Protein AF-A0A4V0XJX5-F1 (afdb_monomer)

Foldseek 3Di:
DDQLLVLLVVCCVVPNAHSVQLSVLSCQQQVLCVVPVDPLSNLVQLAPVNLVVSCVVPNQWDQGPVRDIGGSSVSSQSNNCVPVVHHHHNCVNVVPDDDDPVNPPPPDDPPDD

Sequence (113 aa):
MAHPYHHAESSAKKFGGIPQEYLRFHDFLDRSKSHMANFRHRALGHHSAGIVMLEEFFGTTTVLSTDRVLPVRFIGEQHVPEDLGRIPTLLDWLGKIQPESWMLGKDRGLASE

Radius of gyration: 17.02 Å; Cα contacts (8 Å, |Δi|>4): 132; chains: 1; bounding box: 40×28×47 Å

Solvent-accessible surface area (backbone atoms only — not comparable to full-atom values): 6657 Å² total; per-residue (Å²): 130,83,61,42,57,59,55,9,46,51,46,17,72,74,76,49,65,53,36,77,82,39,29,69,61,40,41,61,46,48,52,41,44,83,82,33,88,52,82,71,25,39,71,76,23,52,20,55,61,33,28,50,50,49,21,74,73,67,38,63,53,46,73,41,93,73,76,45,76,41,55,38,46,59,56,39,70,46,53,30,30,77,78,65,75,46,77,39,50,61,59,71,50,59,75,67,66,75,90,48,73,88,75,54,52,95,88,50,74,84,77,85,124

pLDDT: mean 93.7, std 10.85, range [44.84, 98.81]

Mean predicted aligned error: 4.52 Å

Secondary structure (DSSP, 8-state):
---HHHHHHHHHHHH-S-HHHHHHHHHHHHGGGGT--SGGGGGGTSSHHHHHHHHHHH-SEEE-TTS-EEEHHHHHHHHHHHHHSS---HHHHHTTPPP-GGGS-TT------

Structure (mmCIF, N/CA/C/O backbone):
data_AF-A0A4V0XJX5-F1
#
_entry.id   AF-A0A4V0XJX5-F1
#
loop_
_atom_site.group_PDB
_atom_site.id
_atom_site.type_symbol
_atom_site.label_atom_id
_atom_site.label_alt_id
_atom_site.label_comp_id
_atom_site.label_asym_id
_atom_site.label_entity_id
_atom_site.label_seq_id
_atom_site.pdbx_PDB_ins_code
_atom_site.Cartn_x
_atom_site.Cartn_y
_atom_site.Cartn_z
_atom_site.occupancy
_atom_site.B_iso_or_equiv
_atom_site.auth_seq_id
_atom_site.auth_comp_id
_atom_site.auth_asym_id
_atom_site.auth_atom_id
_atom_site.pdbx_PDB_model_num
ATOM 1 N N . MET A 1 1 ? 12.765 5.998 6.136 1.00 66.19 1 MET A N 1
ATOM 2 C CA . MET A 1 1 ? 11.329 5.858 5.805 1.00 66.19 1 MET A CA 1
ATOM 3 C C . MET A 1 1 ? 10.583 5.622 7.095 1.00 66.19 1 MET A C 1
ATOM 5 O O . MET A 1 1 ? 11.123 4.922 7.943 1.00 66.19 1 MET A O 1
ATOM 9 N N . ALA A 1 2 ? 9.403 6.215 7.253 1.00 81.12 2 ALA A N 1
ATOM 10 C CA . ALA A 1 2 ? 8.560 5.954 8.411 1.00 81.12 2 ALA A CA 1
ATOM 11 C C . ALA A 1 2 ? 8.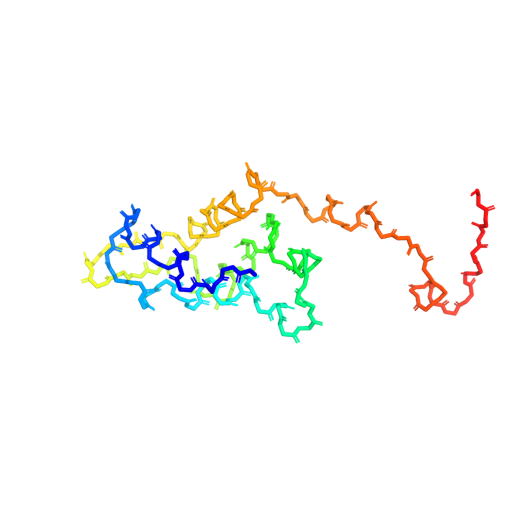207 4.456 8.485 1.00 81.12 2 ALA A C 1
ATOM 13 O O . ALA A 1 2 ? 8.106 3.774 7.455 1.00 81.12 2 ALA A O 1
ATOM 14 N N . HIS A 1 3 ? 8.084 3.941 9.707 1.00 92.19 3 HIS A N 1
ATOM 15 C CA . HIS A 1 3 ? 7.568 2.599 9.942 1.00 92.19 3 HIS A CA 1
ATOM 16 C C . HIS A 1 3 ? 6.084 2.548 9.518 1.00 92.19 3 HIS A C 1
ATOM 18 O O . HIS A 1 3 ? 5.370 3.518 9.796 1.00 92.19 3 HIS A O 1
ATOM 24 N N . PRO A 1 4 ? 5.591 1.450 8.906 1.00 96.06 4 PRO A N 1
ATOM 25 C CA . PRO A 1 4 ? 4.189 1.315 8.475 1.00 96.06 4 PRO A CA 1
ATOM 26 C C . PRO A 1 4 ? 3.158 1.600 9.579 1.00 96.06 4 PRO A C 1
ATOM 28 O O . PRO A 1 4 ? 2.050 2.056 9.310 1.00 96.06 4 PRO A O 1
ATOM 31 N N . TYR A 1 5 ? 3.553 1.408 10.840 1.00 97.75 5 TYR A N 1
ATOM 32 C CA . TYR A 1 5 ? 2.755 1.752 12.020 1.00 97.75 5 TYR A CA 1
ATOM 33 C C . TYR A 1 5 ? 2.254 3.206 12.030 1.00 97.75 5 TYR A C 1
ATOM 35 O O . TYR A 1 5 ? 1.117 3.435 12.416 1.00 97.75 5 TYR A O 1
ATOM 43 N N . HIS A 1 6 ? 3.022 4.182 11.536 1.00 97.81 6 HIS A N 1
ATOM 44 C CA . HIS A 1 6 ? 2.548 5.573 11.492 1.00 97.81 6 HIS A CA 1
ATOM 45 C C . HIS A 1 6 ? 1.413 5.785 10.481 1.00 97.81 6 HIS A C 1
ATOM 47 O O . HIS A 1 6 ? 0.494 6.563 10.734 1.00 97.81 6 HIS A O 1
ATOM 53 N N . HIS A 1 7 ? 1.419 5.048 9.365 1.00 98.31 7 HIS A N 1
ATOM 54 C CA . HIS A 1 7 ? 0.263 5.014 8.468 1.00 98.31 7 HIS A CA 1
ATOM 55 C C . HIS A 1 7 ? -0.929 4.337 9.142 1.00 98.31 7 HIS A C 1
ATOM 57 O O . HIS A 1 7 ? -2.058 4.788 8.992 1.00 98.31 7 HIS A O 1
ATOM 63 N N . ALA A 1 8 ? -0.679 3.301 9.944 1.00 98.62 8 ALA A N 1
ATOM 64 C CA . ALA A 1 8 ? -1.722 2.624 10.700 1.00 98.62 8 ALA A CA 1
ATOM 65 C C . ALA A 1 8 ? -2.381 3.550 11.743 1.00 98.62 8 ALA A C 1
ATOM 67 O O . ALA A 1 8 ? -3.604 3.557 11.873 1.00 98.62 8 ALA A O 1
ATOM 68 N N . GLU A 1 9 ? -1.595 4.387 12.429 1.00 98.69 9 GLU A N 1
ATOM 69 C CA . GLU A 1 9 ? -2.097 5.459 13.301 1.00 98.69 9 GLU A CA 1
ATOM 70 C C . GLU A 1 9 ? -2.932 6.484 12.520 1.00 98.69 9 GLU A C 1
ATOM 72 O O . GLU A 1 9 ? -4.026 6.856 12.953 1.00 98.69 9 GLU A O 1
ATOM 77 N N . SER A 1 10 ? -2.454 6.905 11.344 1.00 98.56 10 SER A N 1
ATOM 78 C CA . SER A 1 10 ? -3.191 7.816 10.459 1.00 98.56 10 SER A CA 1
ATOM 79 C C . SER A 1 10 ? -4.527 7.212 10.002 1.00 98.56 10 SER A C 1
ATOM 81 O O . SER A 1 10 ? -5.566 7.873 10.049 1.00 98.56 10 SER A O 1
ATOM 83 N N . SER A 1 11 ? -4.536 5.935 9.612 1.00 98.69 11 SER A N 1
ATOM 84 C CA . SER A 1 11 ? -5.738 5.194 9.214 1.00 98.69 11 SER A CA 1
ATOM 85 C C . SER A 1 11 ? -6.724 5.043 10.369 1.00 98.69 11 SER A C 1
ATOM 87 O O . SER A 1 11 ? -7.907 5.323 10.184 1.00 98.69 11 SER A O 1
ATOM 89 N N . ALA A 1 12 ? -6.257 4.710 11.577 1.00 98.62 12 ALA A N 1
ATOM 90 C CA . ALA A 1 12 ? -7.112 4.650 12.762 1.00 98.62 12 ALA A CA 1
ATOM 91 C C . ALA A 1 12 ? -7.754 6.012 13.066 1.00 98.6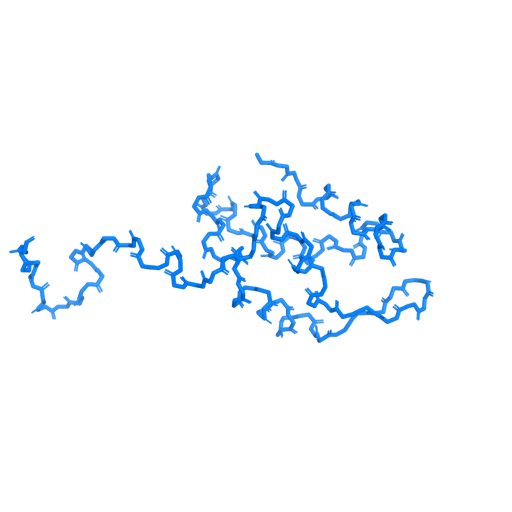2 12 ALA A C 1
ATOM 93 O O . ALA A 1 12 ? -8.953 6.100 13.330 1.00 98.62 12 ALA A O 1
ATOM 94 N N . LYS A 1 13 ? -6.991 7.104 12.932 1.00 98.50 13 LYS A N 1
ATOM 95 C CA . LYS A 1 13 ? -7.516 8.468 13.076 1.00 98.50 13 LYS A CA 1
ATOM 96 C C . LYS A 1 13 ? -8.556 8.818 12.003 1.00 98.50 13 LYS A C 1
ATOM 98 O O . LYS A 1 13 ? -9.514 9.528 12.298 1.00 98.50 13 LYS A O 1
ATOM 103 N N . LYS A 1 14 ? -8.371 8.355 10.764 1.00 98.50 14 LYS A N 1
ATOM 104 C CA . LYS A 1 14 ? -9.240 8.684 9.622 1.00 98.50 14 LYS A CA 1
ATOM 105 C C . LYS A 1 14 ? -10.508 7.829 9.557 1.00 98.50 14 LYS A C 1
ATOM 107 O O . LYS A 1 14 ? -11.582 8.336 9.231 1.00 98.50 14 LYS A O 1
ATOM 112 N N . PHE A 1 15 ? -10.391 6.535 9.827 1.00 98.44 15 PHE A N 1
ATOM 113 C CA . PHE A 1 15 ? -11.446 5.548 9.605 1.00 98.44 15 PHE A CA 1
ATOM 114 C C . PHE A 1 15 ? -12.028 4.958 10.903 1.00 98.44 15 PHE A C 1
ATOM 116 O O . PHE A 1 15 ? -13.086 4.325 10.852 1.00 98.44 15 PHE A O 1
ATOM 123 N N . GLY A 1 16 ? -11.428 5.239 12.063 1.00 98.19 16 GLY A N 1
ATOM 124 C CA . GLY A 1 16 ? -11.810 4.684 13.366 1.00 98.19 16 GLY A CA 1
ATOM 125 C C . GLY A 1 16 ? -11.065 3.385 13.687 1.00 98.19 16 GLY A C 1
ATOM 126 O O . GLY A 1 16 ? -10.154 2.997 12.963 1.00 98.19 16 GLY A O 1
ATOM 127 N N . GLY A 1 17 ? -11.447 2.693 14.761 1.00 98.00 17 GLY A N 1
ATOM 128 C CA . GLY A 1 17 ? -10.761 1.464 15.183 1.00 98.00 17 GLY A CA 1
ATOM 129 C C . GLY A 1 17 ? -9.390 1.729 15.816 1.00 98.00 17 GLY A C 1
ATOM 130 O O . GLY A 1 17 ? -9.158 2.802 16.377 1.00 98.00 17 GLY A O 1
ATOM 131 N N . ILE A 1 18 ? -8.489 0.749 15.739 1.00 98.56 18 ILE A N 1
ATOM 132 C CA . ILE A 1 18 ? -7.144 0.803 16.338 1.00 98.56 18 ILE A CA 1
ATOM 133 C C . ILE A 1 18 ? -6.041 0.550 15.295 1.00 98.56 18 ILE A C 1
ATOM 135 O O . ILE A 1 18 ? -6.267 -0.192 14.340 1.00 98.56 18 ILE A O 1
ATOM 139 N N . PRO A 1 19 ? -4.819 1.100 15.463 1.00 98.62 19 PRO A N 1
ATOM 140 C CA . PRO A 1 19 ? -3.734 0.951 14.483 1.00 98.62 19 PRO A CA 1
ATOM 141 C C . PRO A 1 19 ? -3.436 -0.503 14.078 1.00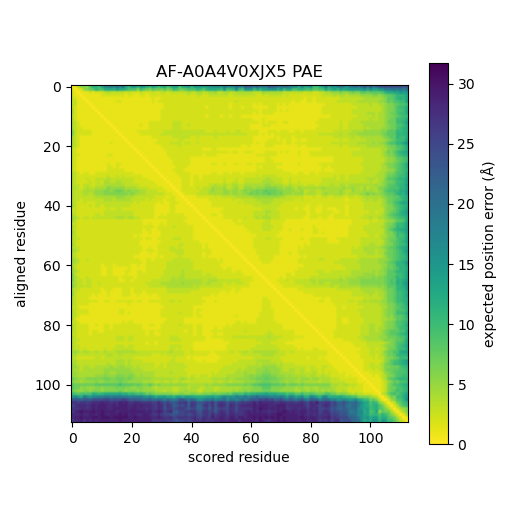 98.62 19 PRO A C 1
ATOM 143 O O . PRO A 1 19 ? -3.142 -0.790 12.921 1.00 98.62 19 PRO A O 1
ATOM 146 N N . GLN A 1 20 ? -3.555 -1.454 15.004 1.00 98.56 20 GLN A N 1
ATOM 147 C CA . GLN A 1 20 ? -3.277 -2.873 14.760 1.00 98.56 20 GLN A CA 1
ATOM 148 C C . GLN A 1 20 ? -4.163 -3.474 13.657 1.00 98.56 20 GLN A C 1
ATOM 150 O O . GLN A 1 20 ? -3.719 -4.370 12.943 1.00 98.56 20 GLN A O 1
ATOM 155 N N . GLU A 1 21 ? -5.379 -2.955 13.470 1.00 98.62 21 GLU A N 1
ATOM 156 C CA . GLU A 1 21 ? -6.302 -3.403 12.420 1.00 98.62 21 GLU A CA 1
ATOM 157 C C . GLU A 1 21 ? -5.828 -2.992 11.018 1.00 98.62 21 GLU A C 1
ATOM 159 O O . GLU A 1 21 ? -6.177 -3.642 10.033 1.00 98.62 21 GLU A O 1
ATOM 164 N N . TYR A 1 22 ? -4.993 -1.951 10.924 1.00 98.81 22 TYR A N 1
ATOM 165 C CA . TYR A 1 22 ? -4.499 -1.382 9.667 1.00 98.81 22 TYR A CA 1
ATOM 166 C C . TYR A 1 22 ? -3.083 -1.832 9.302 1.00 98.81 22 TYR A C 1
ATOM 168 O O . TYR A 1 22 ? -2.711 -1.811 8.127 1.00 98.81 22 TYR A O 1
ATOM 176 N N . LEU A 1 23 ? -2.287 -2.238 10.295 1.00 98.62 23 LEU A N 1
ATOM 177 C CA . LEU A 1 23 ? -0.851 -2.474 10.134 1.00 98.62 23 LEU A CA 1
ATOM 178 C C . LEU A 1 23 ? -0.536 -3.451 8.993 1.00 98.62 23 LEU A C 1
ATOM 180 O O . LEU A 1 23 ? 0.294 -3.138 8.145 1.00 98.62 23 LEU A O 1
ATOM 184 N N . ARG A 1 24 ? -1.271 -4.567 8.895 1.00 98.50 24 ARG A N 1
ATOM 185 C CA . ARG A 1 24 ? -1.053 -5.588 7.852 1.00 98.50 24 ARG A CA 1
ATOM 186 C C . ARG A 1 24 ? -1.184 -5.053 6.421 1.00 98.50 24 ARG A C 1
ATOM 188 O O . ARG A 1 24 ? -0.516 -5.551 5.519 1.00 98.50 24 ARG A O 1
ATOM 195 N N . PHE A 1 25 ? -2.034 -4.048 6.208 1.00 98.69 25 PHE A N 1
ATOM 196 C CA . PHE A 1 25 ? -2.247 -3.459 4.888 1.00 98.69 25 PHE A CA 1
ATOM 197 C C . PHE A 1 25 ? -1.082 -2.543 4.506 1.00 98.69 25 PHE A C 1
ATOM 199 O O . PHE A 1 25 ? -0.580 -2.604 3.385 1.00 98.69 25 PHE A O 1
ATOM 206 N N . HIS A 1 26 ? -0.616 -1.727 5.453 1.00 98.50 26 HIS A N 1
ATOM 207 C CA . HIS A 1 26 ? 0.537 -0.854 5.241 1.00 98.50 26 HIS A CA 1
ATOM 208 C C . HIS A 1 26 ? 1.838 -1.655 5.126 1.00 98.50 26 HIS A C 1
ATOM 210 O O . HIS A 1 26 ? 2.641 -1.369 4.243 1.00 98.50 26 HIS A O 1
ATOM 216 N N . ASP A 1 27 ? 2.007 -2.708 5.930 1.00 97.94 27 ASP A N 1
ATOM 217 C CA . ASP A 1 27 ? 3.134 -3.639 5.816 1.00 97.94 27 ASP A CA 1
ATOM 218 C C . ASP A 1 27 ? 3.191 -4.283 4.429 1.00 97.94 27 ASP A C 1
ATOM 220 O O . ASP A 1 27 ? 4.268 -4.408 3.850 1.00 97.94 27 ASP A O 1
ATOM 224 N N . PHE A 1 28 ? 2.043 -4.658 3.857 1.00 98.25 28 PHE A N 1
ATOM 225 C CA . PHE A 1 28 ? 1.996 -5.216 2.508 1.00 98.25 28 PHE A CA 1
ATOM 226 C C . PHE A 1 28 ? 2.468 -4.218 1.446 1.00 98.25 28 PHE A C 1
ATOM 228 O O . PHE A 1 28 ? 3.284 -4.581 0.598 1.00 98.25 28 PHE A O 1
ATOM 235 N N . LEU A 1 29 ? 1.996 -2.968 1.502 1.00 97.75 29 LEU A N 1
ATOM 236 C CA . LEU A 1 29 ? 2.404 -1.922 0.555 1.00 97.75 29 LEU A CA 1
ATOM 237 C C . LEU A 1 29 ? 3.891 -1.564 0.703 1.00 97.75 29 LEU A C 1
ATOM 239 O O . LEU A 1 29 ? 4.564 -1.273 -0.284 1.00 97.75 29 LEU A O 1
ATOM 243 N N . ASP A 1 30 ? 4.429 -1.673 1.918 1.00 97.19 30 ASP A N 1
ATOM 244 C CA . ASP A 1 30 ? 5.821 -1.370 2.236 1.00 97.19 30 ASP A CA 1
ATOM 245 C C . ASP A 1 30 ? 6.771 -2.577 2.202 1.00 97.19 30 ASP A C 1
ATOM 247 O O . ASP A 1 30 ? 7.980 -2.402 2.377 1.00 97.19 30 ASP A O 1
ATOM 251 N N . ARG A 1 31 ? 6.290 -3.800 1.940 1.00 96.19 31 ARG A N 1
ATOM 252 C CA . ARG A 1 31 ? 7.086 -5.042 2.057 1.00 96.19 31 ARG A CA 1
ATOM 253 C C . ARG A 1 31 ? 8.387 -5.026 1.253 1.00 96.19 31 ARG A C 1
ATOM 255 O O . ARG A 1 31 ? 9.381 -5.636 1.647 1.00 96.19 31 ARG A O 1
ATOM 262 N N . SER A 1 32 ? 8.402 -4.291 0.140 1.00 95.69 32 SER A N 1
ATOM 263 C CA . SER A 1 32 ? 9.566 -4.106 -0.731 1.00 95.69 32 SER A CA 1
ATOM 264 C C . SER A 1 32 ? 10.745 -3.410 -0.048 1.00 95.69 32 SER A C 1
ATOM 266 O O . SER A 1 32 ? 11.867 -3.533 -0.540 1.00 95.69 32 SER A O 1
ATOM 268 N N . LYS A 1 33 ? 10.536 -2.738 1.098 1.00 94.69 33 LYS A N 1
ATOM 269 C CA . LYS A 1 33 ? 11.614 -2.173 1.933 1.00 94.69 33 LYS A CA 1
ATOM 270 C C . LYS A 1 33 ? 12.655 -3.235 2.314 1.00 94.69 33 LYS A C 1
ATOM 272 O O . LYS A 1 33 ? 13.824 -2.894 2.462 1.00 94.69 33 LYS A O 1
ATOM 277 N N . SER A 1 34 ? 12.247 -4.506 2.418 1.00 94.75 34 SER A N 1
ATOM 278 C CA . SER A 1 34 ? 13.138 -5.650 2.677 1.00 94.75 34 SER A CA 1
ATOM 279 C C . SER A 1 34 ? 14.133 -5.937 1.543 1.00 94.75 34 SER A C 1
ATOM 281 O O . SER A 1 34 ? 15.209 -6.470 1.795 1.00 94.75 34 SER A O 1
ATOM 283 N N . HIS A 1 35 ? 13.803 -5.560 0.305 1.00 93.31 35 HIS A N 1
ATOM 284 C CA . HIS A 1 35 ? 14.664 -5.736 -0.867 1.00 93.31 35 HIS A CA 1
ATOM 285 C C . HIS A 1 35 ? 15.398 -4.445 -1.238 1.00 93.31 35 HIS A C 1
ATOM 287 O O . HIS A 1 35 ? 16.534 -4.479 -1.706 1.00 93.31 35 HIS A O 1
ATOM 293 N N . MET A 1 36 ? 14.748 -3.293 -1.046 1.00 93.06 36 MET A N 1
ATOM 294 C CA . MET A 1 36 ? 15.275 -1.983 -1.415 1.00 93.06 36 MET A CA 1
ATOM 295 C C . MET A 1 36 ? 14.897 -0.950 -0.349 1.00 93.06 36 MET A C 1
ATOM 297 O O . MET A 1 36 ? 13.782 -0.453 -0.323 1.00 93.06 36 MET A O 1
ATOM 301 N N . ALA A 1 37 ? 15.826 -0.541 0.512 1.00 91.81 37 ALA A N 1
ATOM 302 C CA . ALA A 1 37 ? 15.546 0.445 1.565 1.00 91.81 37 ALA A CA 1
ATOM 303 C C . ALA A 1 37 ? 15.611 1.918 1.082 1.00 91.81 37 ALA A C 1
ATOM 305 O O . ALA A 1 37 ? 15.950 2.819 1.847 1.00 91.81 37 ALA A O 1
ATOM 306 N N . ASN A 1 38 ? 15.300 2.186 -0.190 1.00 93.69 38 ASN A N 1
ATOM 307 C CA . ASN A 1 38 ? 15.257 3.531 -0.782 1.00 93.69 38 ASN A CA 1
ATOM 308 C C . ASN A 1 38 ? 13.951 3.742 -1.561 1.00 93.69 38 ASN A C 1
ATOM 310 O O . ASN A 1 38 ? 13.184 2.800 -1.725 1.00 93.69 38 ASN A O 1
ATOM 314 N N . PHE A 1 39 ? 13.711 4.952 -2.083 1.00 94.31 39 PHE A N 1
ATOM 315 C CA . PHE A 1 39 ? 12.438 5.326 -2.722 1.00 94.31 39 PHE A CA 1
ATOM 316 C C . PHE A 1 39 ? 11.957 4.373 -3.832 1.00 94.31 39 PHE A C 1
ATOM 318 O O . PHE A 1 39 ? 10.761 4.317 -4.091 1.00 94.31 39 PHE A O 1
ATOM 325 N N . ARG A 1 40 ? 12.847 3.613 -4.486 1.00 94.75 40 ARG A N 1
ATOM 326 C CA . ARG A 1 40 ? 12.477 2.695 -5.575 1.00 94.75 40 ARG A CA 1
ATOM 327 C C . ARG A 1 40 ? 11.618 1.525 -5.111 1.00 94.75 40 ARG A C 1
ATOM 329 O O . ARG A 1 40 ? 10.879 0.977 -5.915 1.00 94.75 40 ARG A O 1
ATOM 336 N N . HIS A 1 41 ? 11.655 1.177 -3.827 1.00 96.12 41 HIS A N 1
ATOM 337 C CA . HIS A 1 41 ? 10.784 0.146 -3.257 1.00 96.12 41 HIS A CA 1
ATOM 338 C C . HIS A 1 41 ? 9.297 0.443 -3.506 1.00 96.12 41 HIS A C 1
ATOM 340 O O . HIS A 1 41 ? 8.494 -0.476 -3.684 1.00 96.12 41 HIS A O 1
ATOM 346 N N . ARG A 1 42 ? 8.957 1.737 -3.591 1.00 96.62 42 ARG A N 1
ATOM 347 C CA . ARG A 1 42 ? 7.613 2.242 -3.863 1.00 96.62 42 ARG A CA 1
ATOM 348 C C . ARG A 1 42 ? 7.090 1.785 -5.222 1.00 96.62 42 ARG A C 1
ATOM 350 O O . ARG A 1 42 ? 5.887 1.633 -5.386 1.00 96.62 42 ARG A O 1
ATOM 357 N N . ALA A 1 43 ? 7.976 1.488 -6.175 1.00 96.56 43 ALA A N 1
ATOM 358 C CA . ALA A 1 43 ? 7.595 0.991 -7.493 1.00 96.56 43 ALA A CA 1
ATOM 359 C C . ALA A 1 43 ? 6.867 -0.363 -7.453 1.00 96.56 43 ALA A C 1
ATOM 361 O O . ALA A 1 43 ? 6.191 -0.692 -8.420 1.00 96.56 43 ALA A O 1
ATOM 362 N N . LEU A 1 44 ? 6.989 -1.134 -6.360 1.00 96.06 44 LEU A N 1
ATOM 363 C CA . LEU A 1 44 ? 6.308 -2.426 -6.223 1.00 96.06 44 LEU A CA 1
ATOM 364 C C . LEU A 1 44 ? 4.845 -2.306 -5.760 1.00 96.06 44 LEU A C 1
ATOM 366 O O . LEU A 1 44 ? 4.054 -3.194 -6.058 1.00 96.06 44 LEU A O 1
ATOM 370 N N . GLY A 1 45 ? 4.499 -1.272 -4.985 1.00 96.44 45 GLY A N 1
ATOM 371 C CA . GLY A 1 45 ? 3.203 -1.200 -4.290 1.00 96.44 45 GLY A CA 1
ATOM 372 C C . GLY A 1 45 ? 2.519 0.168 -4.304 1.00 96.44 45 GLY A C 1
ATOM 373 O O . GLY A 1 45 ? 1.294 0.240 -4.233 1.00 96.44 45 GLY A O 1
ATOM 374 N N . HIS A 1 46 ? 3.262 1.266 -4.452 1.00 97.94 46 HIS A N 1
ATOM 375 C CA . HIS A 1 46 ? 2.735 2.633 -4.384 1.00 97.94 46 HIS A CA 1
ATOM 376 C C . HIS A 1 46 ? 2.255 3.123 -5.755 1.00 97.94 46 HIS A C 1
ATOM 378 O O . HIS A 1 46 ? 2.784 4.082 -6.322 1.00 97.94 46 HIS A O 1
ATOM 384 N N . HIS A 1 47 ? 1.257 2.438 -6.306 1.00 98.50 47 HIS A N 1
ATOM 385 C CA . HIS A 1 47 ? 0.564 2.798 -7.544 1.00 98.50 47 HIS A CA 1
ATOM 386 C C . HIS A 1 47 ? -0.828 2.152 -7.593 1.00 98.50 47 HIS A C 1
ATOM 388 O O . HIS A 1 47 ? -1.144 1.268 -6.798 1.00 98.50 47 HIS A O 1
ATOM 394 N N . SER A 1 48 ? -1.657 2.547 -8.561 1.00 98.31 48 SER A N 1
ATOM 395 C CA . SER A 1 48 ? -3.039 2.064 -8.710 1.00 98.31 48 SER A CA 1
ATOM 396 C C . SER A 1 48 ? -3.166 0.535 -8.695 1.00 98.31 48 SER A C 1
ATOM 398 O O . SER A 1 48 ? -3.976 0.001 -7.947 1.00 98.31 48 SER A O 1
ATOM 400 N N . ALA A 1 49 ? -2.332 -0.187 -9.452 1.00 98.25 49 ALA A N 1
ATOM 401 C CA . ALA A 1 49 ? -2.362 -1.654 -9.446 1.00 98.25 49 ALA A CA 1
ATOM 402 C C . ALA A 1 49 ? -1.949 -2.280 -8.094 1.00 98.25 49 ALA A C 1
ATOM 404 O O . ALA A 1 49 ? -2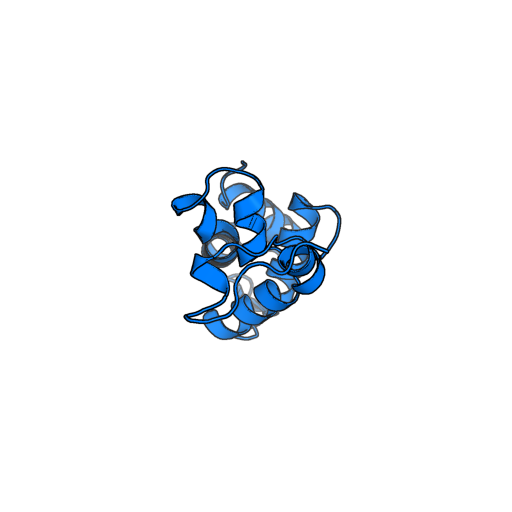.478 -3.322 -7.734 1.00 98.25 49 ALA A O 1
ATOM 405 N N . GLY A 1 50 ? -1.070 -1.642 -7.311 1.00 98.12 50 GLY A N 1
ATOM 406 C CA . GLY A 1 50 ? -0.693 -2.126 -5.979 1.00 98.12 50 GLY A CA 1
ATOM 407 C C . GLY A 1 50 ? -1.834 -1.981 -4.969 1.00 98.12 50 GLY A C 1
ATOM 408 O O . GLY A 1 50 ? -2.019 -2.844 -4.115 1.00 98.12 50 GLY A O 1
ATOM 409 N N . ILE A 1 51 ? -2.663 -0.943 -5.126 1.00 98.50 51 ILE A N 1
ATOM 410 C CA . ILE A 1 51 ? -3.905 -0.779 -4.357 1.00 98.50 51 ILE A CA 1
ATOM 411 C C . ILE A 1 51 ? -4.907 -1.891 -4.699 1.00 98.50 51 ILE A C 1
ATOM 413 O O . ILE A 1 51 ? -5.544 -2.422 -3.797 1.00 98.50 51 ILE A O 1
ATOM 417 N N . VAL A 1 52 ? -5.019 -2.289 -5.971 1.00 98.25 52 VAL A N 1
ATOM 418 C CA . VAL A 1 52 ? -5.880 -3.421 -6.370 1.00 98.25 52 VAL A CA 1
ATOM 419 C C . VAL A 1 52 ? -5.357 -4.740 -5.792 1.00 98.25 52 VAL A C 1
ATOM 421 O O . VAL A 1 52 ? -6.129 -5.498 -5.212 1.00 98.25 52 VAL A O 1
ATOM 424 N N . MET A 1 53 ? -4.042 -4.980 -5.840 1.00 98.38 53 MET A N 1
ATOM 425 C CA . MET A 1 53 ? -3.427 -6.166 -5.220 1.00 98.38 53 MET A CA 1
ATOM 426 C C . MET A 1 53 ? -3.688 -6.249 -3.709 1.00 98.38 53 MET A C 1
ATOM 428 O O . MET A 1 53 ? -3.748 -7.344 -3.151 1.00 98.38 53 MET A O 1
ATOM 432 N N . LEU A 1 54 ? -3.850 -5.108 -3.033 1.00 98.25 54 LEU A N 1
ATOM 433 C CA . LEU A 1 54 ? -4.225 -5.075 -1.622 1.00 98.25 54 LEU A CA 1
ATOM 434 C C . LEU A 1 54 ? -5.605 -5.719 -1.395 1.00 98.25 54 LEU A C 1
ATOM 436 O O . LEU A 1 54 ? -5.761 -6.511 -0.468 1.00 98.25 54 LEU A O 1
ATOM 440 N N . GLU A 1 55 ? -6.589 -5.419 -2.250 1.00 98.25 55 GLU A N 1
ATOM 441 C CA . GLU A 1 55 ? -7.923 -6.037 -2.194 1.00 98.25 55 GLU A CA 1
ATOM 442 C C . GLU A 1 55 ? -7.881 -7.522 -2.567 1.00 98.25 55 GLU A C 1
ATOM 444 O O . GLU A 1 55 ? -8.555 -8.334 -1.938 1.00 98.25 55 GLU A O 1
ATOM 449 N N . GLU A 1 56 ? -7.063 -7.900 -3.551 1.00 98.25 56 GLU A N 1
ATOM 450 C CA . GLU A 1 56 ? -6.882 -9.306 -3.935 1.00 98.25 56 GLU A CA 1
ATOM 451 C C . GLU A 1 56 ? -6.309 -10.142 -2.783 1.00 98.25 56 GLU A C 1
ATOM 453 O O . GLU A 1 56 ? -6.695 -11.296 -2.598 1.00 98.25 56 GLU A O 1
ATOM 458 N N . PHE A 1 57 ? -5.406 -9.563 -1.987 1.00 98.31 57 PHE A N 1
ATOM 459 C CA . PHE A 1 57 ? -4.733 -10.279 -0.907 1.00 98.31 57 PHE A CA 1
ATOM 460 C C . PHE A 1 57 ? -5.539 -10.318 0.399 1.00 98.31 57 PHE A C 1
ATOM 462 O O . PHE A 1 57 ? -5.494 -11.312 1.123 1.00 98.31 57 PHE A O 1
ATOM 469 N N . PHE A 1 58 ? -6.269 -9.248 0.725 1.00 98.38 58 PHE A N 1
ATOM 470 C CA . PHE A 1 58 ? -6.957 -9.112 2.016 1.00 98.38 58 PHE A CA 1
ATOM 471 C C . PHE A 1 58 ? -8.489 -9.104 1.925 1.00 98.38 58 PHE A C 1
ATOM 473 O O . PHE A 1 58 ? -9.156 -9.032 2.959 1.00 98.38 58 PHE A O 1
ATOM 480 N N . GLY A 1 59 ? -9.047 -9.196 0.717 1.00 98.56 59 GLY A N 1
ATOM 481 C CA . GLY A 1 59 ? -10.469 -9.020 0.441 1.00 98.56 59 GLY A CA 1
ATOM 482 C C . GLY A 1 59 ? -10.833 -7.563 0.139 1.00 98.56 59 GLY A C 1
ATOM 483 O O . GLY A 1 59 ? -10.096 -6.629 0.444 1.00 98.56 59 GLY A O 1
ATOM 484 N N . THR A 1 60 ? -12.010 -7.355 -0.452 1.00 98.56 60 THR A N 1
ATOM 485 C CA . THR A 1 60 ? -12.496 -6.024 -0.866 1.00 98.56 60 THR A CA 1
ATOM 486 C C . THR A 1 60 ? -12.883 -5.133 0.315 1.00 98.56 60 THR A C 1
ATOM 488 O O . THR A 1 60 ? -12.847 -3.906 0.233 1.00 98.56 60 THR A O 1
ATOM 491 N N . THR A 1 61 ? -13.261 -5.733 1.442 1.00 98.75 61 THR A N 1
A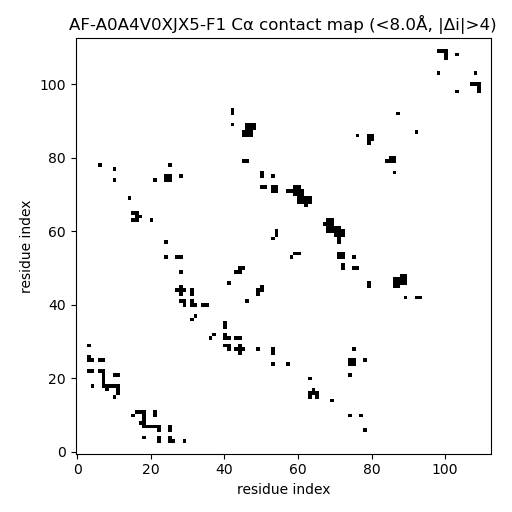TOM 492 C CA . THR A 1 61 ? -13.672 -5.027 2.660 1.00 98.75 61 THR A CA 1
ATOM 493 C C . THR A 1 61 ? -13.099 -5.701 3.896 1.00 98.75 61 THR A C 1
ATOM 495 O O . THR A 1 61 ? -12.975 -6.922 3.935 1.00 98.75 61 THR A O 1
ATOM 498 N N . THR A 1 62 ? -12.841 -4.917 4.937 1.00 98.56 62 THR A N 1
ATOM 499 C CA . THR A 1 62 ? -12.503 -5.395 6.279 1.00 98.56 62 THR A CA 1
ATOM 500 C C . THR A 1 62 ? -13.519 -4.859 7.282 1.00 98.56 62 THR A C 1
ATOM 502 O O . THR A 1 62 ? -14.054 -3.766 7.101 1.00 98.56 62 THR A O 1
ATOM 505 N N . VAL A 1 63 ? -13.793 -5.622 8.336 1.00 98.50 63 VAL A N 1
ATOM 506 C CA . VAL A 1 63 ? -14.636 -5.175 9.452 1.00 98.50 63 VAL A CA 1
ATOM 507 C C . VAL A 1 63 ? -13.718 -4.737 10.585 1.00 98.50 63 VAL A C 1
ATOM 509 O O . VAL A 1 63 ? -12.784 -5.460 10.931 1.00 98.50 63 VAL A O 1
ATOM 512 N N . LEU A 1 64 ? -13.945 -3.536 11.108 1.00 98.38 64 LEU A N 1
ATOM 513 C CA . LEU A 1 64 ? -13.231 -3.007 12.269 1.00 98.38 64 LEU A CA 1
ATOM 514 C C . LEU A 1 64 ? -13.925 -3.450 13.561 1.00 98.38 64 LEU A C 1
ATOM 516 O O . LEU A 1 64 ? -15.113 -3.762 13.560 1.00 98.38 64 LEU A O 1
ATOM 520 N N . SER A 1 65 ? -13.226 -3.368 14.688 1.00 98.00 65 SER A N 1
ATOM 521 C CA . SER A 1 65 ? -13.778 -3.561 16.040 1.00 98.00 65 SER A CA 1
ATOM 522 C C . SER A 1 65 ? -14.921 -2.606 16.403 1.00 98.00 65 SER A C 1
ATOM 524 O O . SER A 1 65 ? -15.613 -2.821 17.392 1.00 98.00 65 SER A O 1
ATOM 526 N N . THR A 1 66 ? -15.139 -1.560 15.606 1.00 97.06 66 THR A N 1
ATOM 527 C CA . THR A 1 66 ? -16.272 -0.630 15.708 1.00 97.06 66 THR A CA 1
ATOM 528 C C . THR A 1 66 ? -17.511 -1.086 14.925 1.00 97.06 66 THR A C 1
ATOM 530 O O . THR A 1 66 ? -18.405 -0.275 14.694 1.00 97.06 66 THR A O 1
ATOM 533 N N . ASP A 1 67 ? -17.533 -2.330 14.433 1.00 97.62 67 ASP A N 1
ATOM 534 C CA . ASP A 1 67 ? -18.534 -2.901 13.511 1.00 97.62 67 ASP A CA 1
ATOM 535 C C . ASP A 1 67 ? -18.643 -2.180 12.157 1.00 97.62 67 ASP A C 1
ATOM 537 O O . ASP A 1 67 ? -19.495 -2.478 11.315 1.00 97.62 67 ASP A O 1
ATOM 541 N N . ARG A 1 68 ? -17.736 -1.235 11.896 1.00 97.31 68 ARG A N 1
ATOM 542 C CA . ARG A 1 68 ? -17.664 -0.531 10.624 1.00 97.31 68 ARG A CA 1
ATOM 543 C C . ARG A 1 68 ? -17.076 -1.448 9.555 1.00 97.31 68 ARG A C 1
ATOM 545 O O . ARG A 1 68 ? -15.947 -1.919 9.679 1.00 97.31 68 ARG A O 1
ATOM 552 N N . VAL A 1 69 ? -17.805 -1.606 8.453 1.00 98.56 69 VAL A N 1
ATOM 553 C CA . VAL A 1 69 ? -17.287 -2.197 7.213 1.00 98.56 69 VAL A CA 1
ATOM 554 C C . VAL A 1 69 ? -16.517 -1.127 6.438 1.00 98.56 69 VAL A C 1
ATOM 556 O O . VAL A 1 69 ? -17.069 -0.081 6.089 1.00 98.56 69 VAL A O 1
ATOM 559 N N . LEU A 1 70 ? -15.237 -1.375 6.174 1.00 98.62 70 LEU A N 1
ATOM 560 C CA . LEU A 1 70 ? -14.336 -0.461 5.477 1.00 98.62 70 LEU A CA 1
ATOM 561 C C . LEU A 1 70 ? -13.817 -1.105 4.182 1.00 98.62 70 LEU A C 1
ATOM 563 O O . LEU A 1 70 ? -13.237 -2.191 4.247 1.00 98.62 70 LEU A O 1
ATOM 567 N N . PRO A 1 71 ? -13.960 -0.455 3.013 1.00 98.81 71 PRO A N 1
ATOM 568 C CA . PRO A 1 71 ? -13.294 -0.896 1.792 1.00 98.81 71 PRO A CA 1
ATOM 569 C C . PRO A 1 71 ? -11.772 -0.900 1.958 1.00 98.81 71 PRO A C 1
ATOM 571 O O . PRO A 1 71 ? -11.182 0.119 2.320 1.00 98.81 71 PRO A O 1
ATOM 574 N N . VAL A 1 72 ? -11.124 -2.026 1.659 1.00 98.81 72 VAL A N 1
ATOM 575 C CA . VAL A 1 72 ? -9.661 -2.170 1.783 1.00 98.81 72 VAL A CA 1
ATOM 576 C C . VAL A 1 72 ? -8.938 -1.190 0.861 1.00 98.81 72 VAL A C 1
ATOM 578 O O . VAL A 1 72 ? -7.940 -0.582 1.253 1.00 98.81 72 VAL A O 1
ATOM 581 N N . ARG A 1 73 ? -9.505 -0.933 -0.321 1.00 98.56 73 ARG A N 1
ATOM 582 C CA . ARG A 1 73 ? -9.029 0.088 -1.256 1.00 98.56 73 ARG A CA 1
ATOM 583 C C . ARG A 1 73 ? -8.833 1.468 -0.629 1.00 98.56 73 ARG A C 1
ATOM 585 O O . ARG A 1 73 ? -7.857 2.134 -0.963 1.00 98.56 73 ARG A O 1
ATOM 592 N N . PHE A 1 74 ? -9.689 1.885 0.307 1.00 98.75 74 PHE A N 1
ATOM 593 C CA . PHE A 1 74 ? -9.567 3.202 0.949 1.00 98.75 74 PHE A CA 1
ATOM 594 C C . PHE A 1 74 ? -8.282 3.334 1.772 1.00 98.75 74 PHE A C 1
ATOM 596 O O . PHE A 1 74 ? -7.728 4.429 1.872 1.00 98.75 74 PHE A O 1
ATOM 603 N N . ILE A 1 75 ? -7.784 2.225 2.326 1.00 98.81 75 ILE A N 1
ATOM 604 C CA . ILE A 1 75 ? -6.521 2.182 3.070 1.00 98.81 75 ILE A CA 1
ATOM 605 C C . ILE A 1 75 ? -5.348 2.415 2.107 1.00 98.81 75 ILE A C 1
ATOM 607 O O . ILE A 1 75 ? -4.464 3.223 2.390 1.00 98.81 75 ILE A O 1
ATOM 611 N N . GLY A 1 76 ? -5.367 1.779 0.930 1.00 98.56 76 GLY A N 1
ATOM 612 C CA . GLY A 1 76 ? -4.367 2.003 -0.120 1.00 98.56 76 GLY A CA 1
ATOM 613 C C . GLY A 1 76 ? -4.424 3.415 -0.720 1.00 98.56 76 GLY A C 1
ATOM 614 O O . GLY A 1 76 ? -3.390 4.066 -0.878 1.00 98.56 76 GLY A O 1
ATOM 615 N N . GLU A 1 77 ? -5.629 3.927 -0.984 1.00 98.69 77 GLU A N 1
ATOM 616 C CA . GLU A 1 77 ? -5.863 5.288 -1.493 1.00 98.69 77 GLU A CA 1
ATOM 617 C C . GLU A 1 77 ? -5.510 6.383 -0.475 1.00 98.69 77 GLU A C 1
ATOM 619 O O . GLU A 1 77 ? -5.311 7.534 -0.857 1.00 98.69 77 GLU A O 1
ATOM 624 N N . GLN A 1 78 ? -5.391 6.039 0.809 1.00 98.69 78 GLN A N 1
ATOM 625 C CA . GLN A 1 78 ? -4.780 6.897 1.819 1.00 98.69 78 GLN A CA 1
ATOM 626 C C . GLN A 1 78 ? -3.253 6.755 1.842 1.00 98.69 78 GLN A C 1
ATOM 628 O O . GLN A 1 78 ? -2.551 7.762 1.787 1.00 98.69 78 GLN A O 1
ATOM 633 N N . HIS A 1 79 ? -2.746 5.526 1.938 1.00 98.56 79 HIS A N 1
ATOM 634 C CA . HIS A 1 79 ? -1.323 5.255 2.143 1.00 98.56 79 HIS A CA 1
ATOM 635 C C . HIS A 1 79 ? -0.450 5.854 1.036 1.00 98.56 79 HIS A C 1
ATOM 637 O O . HIS A 1 79 ? 0.555 6.505 1.309 1.00 98.56 79 HIS A O 1
ATOM 643 N N . VAL A 1 80 ? -0.842 5.666 -0.229 1.00 98.31 80 VAL A N 1
ATOM 644 C CA . VAL A 1 80 ? -0.005 6.072 -1.364 1.00 98.31 80 VAL A CA 1
ATOM 645 C C . VAL A 1 80 ? 0.171 7.600 -1.438 1.00 98.31 80 VAL A C 1
ATOM 647 O O . VAL A 1 80 ? 1.317 8.050 -1.526 1.00 98.31 80 VAL A O 1
ATOM 650 N N . PRO A 1 81 ? -0.889 8.429 -1.351 1.00 98.38 81 PRO A N 1
ATOM 651 C CA . PRO A 1 81 ? -0.726 9.882 -1.314 1.00 98.38 81 PRO A CA 1
ATOM 652 C C . PRO A 1 81 ? -0.026 10.422 -0.063 1.00 98.38 81 PRO A C 1
ATOM 654 O O . PRO A 1 81 ? 0.638 11.447 -0.176 1.00 98.38 81 PRO A O 1
ATOM 657 N N . GLU A 1 82 ? -0.124 9.769 1.100 1.00 97.69 82 GLU A N 1
ATOM 65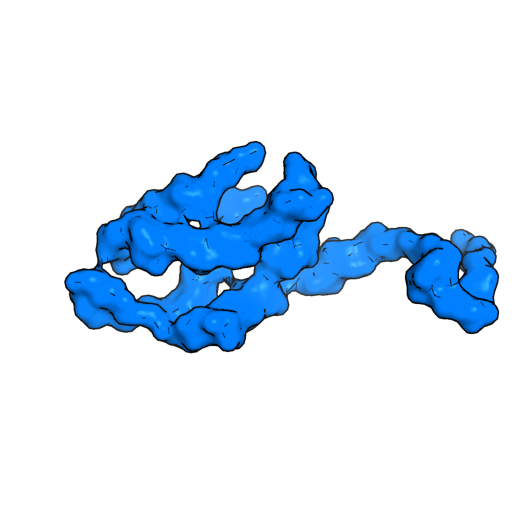8 C CA . GLU A 1 82 ? 0.645 10.184 2.291 1.00 97.69 82 GLU A CA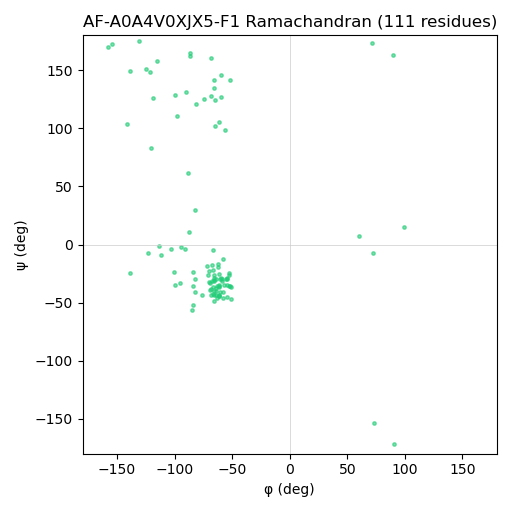 1
ATOM 659 C C . GLU A 1 82 ? 2.161 10.126 2.044 1.00 97.69 82 GLU A C 1
ATOM 661 O O . GLU A 1 82 ? 2.915 10.922 2.598 1.00 97.69 82 GLU A O 1
ATOM 666 N N . ASP A 1 83 ? 2.598 9.222 1.168 1.00 96.50 83 ASP A N 1
ATOM 667 C CA . ASP A 1 83 ? 3.998 9.033 0.810 1.00 96.50 83 ASP A CA 1
ATOM 668 C C . ASP A 1 83 ? 4.450 9.790 -0.450 1.00 96.50 83 ASP A C 1
ATOM 670 O O . ASP A 1 83 ? 5.621 10.164 -0.557 1.00 96.50 83 ASP A O 1
ATOM 674 N N . LEU A 1 84 ? 3.558 9.962 -1.432 1.00 97.19 84 LEU A N 1
ATOM 675 C CA . LEU A 1 84 ? 3.892 10.463 -2.776 1.00 97.19 84 LEU A CA 1
ATOM 676 C C . LEU A 1 84 ? 3.116 11.718 -3.205 1.00 97.19 84 LEU A C 1
ATOM 678 O O . LEU A 1 84 ? 3.381 12.259 -4.278 1.00 97.19 84 LEU A O 1
ATOM 682 N N . GLY A 1 85 ? 2.126 12.163 -2.430 1.00 98.00 85 GLY A N 1
ATOM 683 C CA . GLY A 1 85 ? 1.245 13.291 -2.757 1.00 98.00 85 GLY A CA 1
ATOM 684 C C . GLY A 1 85 ? 0.215 13.022 -3.866 1.00 98.00 85 GLY A C 1
ATOM 685 O O . GLY A 1 85 ? -0.660 13.850 -4.105 1.00 98.00 85 GLY A O 1
ATOM 686 N N . ARG A 1 86 ? 0.288 11.873 -4.547 1.00 98.25 86 ARG A N 1
ATOM 687 C CA . ARG A 1 86 ? -0.661 11.405 -5.573 1.00 98.25 86 ARG A CA 1
ATOM 688 C C . ARG A 1 86 ? -0.627 9.880 -5.662 1.00 98.25 86 ARG A C 1
ATOM 690 O O . ARG A 1 86 ? 0.270 9.265 -5.097 1.00 98.25 86 ARG A O 1
ATOM 697 N N . ILE A 1 87 ? -1.539 9.286 -6.432 1.00 98.62 87 ILE A N 1
ATOM 698 C CA . ILE A 1 87 ? -1.496 7.861 -6.796 1.00 98.62 87 ILE A CA 1
ATOM 699 C C . ILE A 1 87 ? -0.869 7.728 -8.194 1.00 98.62 87 ILE A C 1
ATOM 701 O O . ILE A 1 87 ? -1.490 8.153 -9.170 1.00 98.62 87 ILE A O 1
ATOM 705 N N . PRO A 1 88 ? 0.351 7.175 -8.328 1.00 98.44 88 PRO A N 1
ATOM 706 C CA . PRO A 1 88 ? 0.924 6.850 -9.627 1.00 98.44 88 PRO A CA 1
ATOM 707 C C . PRO A 1 88 ? 0.203 5.700 -10.322 1.00 98.44 88 PRO A C 1
ATOM 709 O O . PRO A 1 88 ? -0.455 4.873 -9.688 1.00 98.44 88 PRO A O 1
ATOM 712 N N . THR A 1 89 ? 0.386 5.603 -11.633 1.00 98.12 89 THR A N 1
ATOM 713 C CA . THR A 1 89 ? 0.079 4.377 -12.377 1.00 98.12 89 THR A CA 1
ATOM 714 C C . THR A 1 89 ? 1.277 3.425 -12.355 1.00 98.12 89 THR A C 1
ATOM 716 O O . THR A 1 89 ? 2.400 3.828 -12.054 1.00 98.12 89 THR A O 1
ATOM 719 N N . LEU A 1 90 ? 1.065 2.155 -12.708 1.00 95.50 90 LEU A N 1
ATOM 720 C CA . LEU A 1 90 ? 2.183 1.230 -12.924 1.00 95.50 90 LEU A CA 1
ATOM 721 C C . LEU A 1 90 ? 3.093 1.712 -14.072 1.00 95.50 90 LEU A C 1
ATOM 723 O O . LEU A 1 90 ? 4.313 1.578 -13.998 1.00 95.50 90 LEU A O 1
ATOM 727 N N . LEU A 1 91 ? 2.509 2.337 -15.100 1.00 97.38 91 LEU A N 1
ATOM 728 C CA . LEU A 1 91 ? 3.245 2.917 -16.223 1.00 97.38 91 LEU A CA 1
ATOM 729 C C . LEU A 1 91 ? 4.178 4.056 -15.783 1.00 97.38 91 LEU A C 1
ATOM 731 O O . LEU A 1 91 ? 5.283 4.150 -16.309 1.00 97.38 91 LEU A O 1
ATOM 735 N N . ASP A 1 92 ? 3.786 4.872 -14.797 1.00 97.62 92 ASP A N 1
ATOM 736 C CA . ASP A 1 92 ? 4.636 5.954 -14.271 1.00 97.62 92 ASP A CA 1
ATOM 737 C C . ASP A 1 92 ? 5.985 5.423 -13.755 1.00 97.62 92 ASP A C 1
ATOM 739 O O . ASP A 1 92 ? 7.007 6.100 -13.885 1.00 97.62 92 ASP A O 1
ATOM 743 N N . TRP A 1 93 ? 5.987 4.213 -13.184 1.00 96.25 93 TRP A N 1
ATOM 744 C CA . TRP A 1 93 ? 7.185 3.530 -12.700 1.00 96.25 93 TRP A CA 1
ATOM 745 C C . TRP A 1 93 ? 7.898 2.757 -13.811 1.00 96.25 93 TRP A C 1
ATOM 747 O O . TRP A 1 93 ? 9.081 2.989 -14.063 1.00 96.25 93 TRP A O 1
ATOM 757 N N . LEU A 1 94 ? 7.190 1.846 -14.488 1.00 95.44 94 LEU A N 1
ATOM 758 C CA . LEU A 1 94 ? 7.798 0.943 -15.471 1.00 95.44 94 LEU A CA 1
ATOM 759 C C . LEU A 1 94 ? 8.296 1.679 -16.718 1.00 95.44 94 LEU A C 1
ATOM 761 O O . LEU A 1 94 ? 9.318 1.301 -17.281 1.00 95.44 94 LEU A O 1
ATOM 765 N N . GLY A 1 95 ? 7.641 2.776 -17.104 1.00 95.88 95 GLY A N 1
ATOM 766 C CA . GLY A 1 95 ? 8.054 3.613 -18.231 1.00 95.88 95 GLY A CA 1
ATOM 767 C C . GLY A 1 95 ? 9.385 4.345 -18.019 1.00 95.88 95 GLY A C 1
ATOM 768 O O . GLY A 1 95 ? 9.853 5.029 -18.925 1.00 95.88 95 GLY A O 1
ATOM 769 N N . LYS A 1 96 ? 9.996 4.241 -16.831 1.00 95.44 96 LYS A N 1
ATOM 770 C CA . LYS A 1 96 ? 11.325 4.795 -16.528 1.00 95.44 96 LYS A CA 1
ATOM 771 C C . LYS A 1 96 ? 12.439 3.747 -16.512 1.00 95.44 96 LYS A C 1
ATOM 773 O O . LYS A 1 96 ? 13.597 4.127 -16.341 1.00 95.44 96 LYS A O 1
ATOM 778 N N . ILE A 1 97 ? 12.122 2.463 -16.689 1.00 94.75 97 ILE A N 1
ATOM 779 C CA . ILE A 1 97 ? 13.123 1.392 -16.756 1.00 94.75 97 ILE A CA 1
ATOM 780 C C . ILE A 1 97 ? 13.929 1.543 -18.049 1.00 94.75 97 ILE A C 1
ATOM 782 O O . ILE A 1 97 ? 13.359 1.632 -19.132 1.00 94.75 97 ILE A O 1
ATOM 786 N N . GLN A 1 98 ? 15.256 1.566 -17.923 1.00 94.69 98 GLN A N 1
ATOM 787 C CA . GLN A 1 98 ? 16.162 1.472 -19.064 1.00 94.69 98 GLN A CA 1
ATOM 788 C C . GLN A 1 98 ? 16.485 -0.004 -19.311 1.00 94.69 98 GLN A C 1
ATOM 790 O O . GLN A 1 98 ? 16.791 -0.711 -18.348 1.00 94.69 98 GLN A O 1
ATOM 795 N N . PRO A 1 99 ? 16.387 -0.489 -20.558 1.00 92.25 99 PRO A N 1
ATOM 796 C CA . PRO A 1 99 ? 16.618 -1.892 -20.854 1.00 92.25 99 PRO A CA 1
ATOM 797 C C . PRO A 1 99 ? 18.078 -2.278 -20.592 1.00 92.25 99 PRO A C 1
ATOM 799 O O . PRO A 1 99 ? 19.004 -1.602 -21.035 1.00 92.25 99 PRO A O 1
ATOM 802 N N . GLU A 1 100 ? 18.278 -3.412 -19.925 1.00 91.19 100 GLU A N 1
ATOM 803 C CA . GLU A 1 100 ? 19.580 -4.066 -19.787 1.00 91.19 100 GLU A CA 1
ATOM 804 C C . GLU A 1 100 ? 19.568 -5.432 -20.479 1.00 91.19 100 GLU A C 1
ATOM 806 O O . GLU A 1 100 ? 18.515 -6.045 -20.660 1.00 91.19 100 GLU A O 1
ATOM 811 N N . SER A 1 101 ? 20.745 -5.943 -20.846 1.00 88.62 101 SER A N 1
ATOM 812 C CA . SER A 1 101 ? 20.881 -7.189 -21.616 1.00 88.62 101 SER A CA 1
ATOM 813 C C . SER A 1 101 ? 20.166 -8.390 -20.984 1.00 88.62 101 SER A C 1
ATOM 815 O O . SER A 1 101 ? 19.592 -9.207 -21.699 1.00 88.62 101 SER A O 1
ATOM 817 N N . TRP A 1 102 ? 20.130 -8.483 -19.653 1.00 90.31 102 TRP A N 1
ATOM 818 C CA . TRP A 1 102 ? 19.437 -9.560 -18.940 1.00 90.31 102 TRP A CA 1
ATOM 819 C C . TRP A 1 102 ? 17.901 -9.457 -18.998 1.00 90.31 102 TRP A C 1
ATOM 821 O O . TRP A 1 102 ? 17.226 -10.461 -18.779 1.00 90.31 102 TRP A O 1
ATOM 831 N N . MET A 1 103 ? 17.339 -8.283 -19.315 1.00 90.56 103 MET A N 1
ATOM 832 C CA . MET A 1 103 ? 15.889 -8.058 -19.434 1.00 90.56 103 MET A CA 1
ATOM 833 C C . MET A 1 103 ? 15.338 -8.446 -20.814 1.00 90.56 103 MET A C 1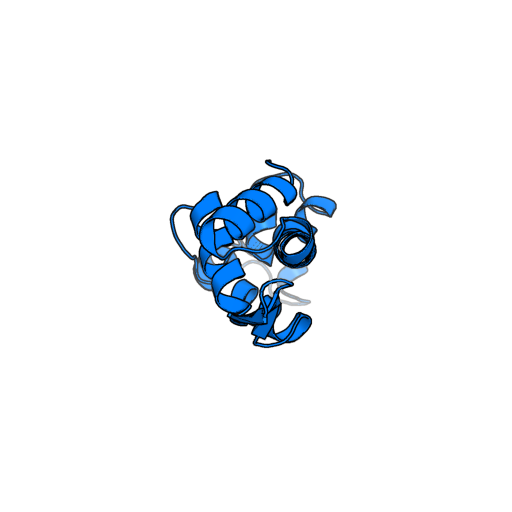
ATOM 835 O O . MET A 1 103 ? 14.144 -8.702 -20.954 1.00 90.56 103 MET A O 1
ATOM 839 N N . LEU A 1 104 ? 16.190 -8.456 -21.843 1.00 86.62 104 LEU A N 1
ATOM 840 C CA . LEU A 1 104 ? 15.782 -8.525 -23.252 1.00 86.62 104 LEU A CA 1
ATOM 841 C C . LEU A 1 104 ? 15.676 -9.957 -23.811 1.00 86.62 104 LEU A C 1
ATOM 843 O O . LEU A 1 104 ? 15.244 -10.138 -24.950 1.00 86.62 104 LEU A O 1
ATOM 847 N N . GLY A 1 105 ? 16.030 -10.973 -23.016 1.00 80.00 105 GLY A N 1
ATOM 848 C CA . GLY A 1 105 ? 16.099 -12.369 -23.458 1.00 80.00 105 GLY A CA 1
ATOM 849 C C . GLY A 1 105 ? 17.280 -12.641 -24.401 1.00 80.00 105 GLY A C 1
ATOM 850 O O . GLY A 1 105 ? 18.013 -11.736 -24.797 1.00 80.00 105 GLY A O 1
ATOM 851 N N . LYS A 1 106 ? 17.504 -13.915 -24.752 1.00 67.62 106 LYS A N 1
ATOM 852 C CA . LYS A 1 106 ? 18.512 -14.279 -25.762 1.00 67.62 106 LYS A CA 1
ATOM 853 C C . LYS A 1 106 ? 18.062 -13.686 -27.110 1.00 67.62 106 LYS A C 1
ATOM 855 O O . LYS A 1 106 ? 16.944 -13.960 -27.523 1.00 67.62 106 LYS A O 1
ATOM 860 N N . ASP A 1 107 ? 18.918 -12.881 -27.743 1.00 61.47 107 ASP A N 1
ATOM 861 C CA . ASP A 1 107 ? 18.820 -12.369 -29.132 1.00 61.47 107 ASP A CA 1
ATOM 862 C C . ASP A 1 107 ? 18.285 -10.952 -29.395 1.00 61.47 107 ASP A C 1
ATOM 864 O O . ASP A 1 107 ? 18.049 -10.596 -30.550 1.00 61.47 107 ASP A O 1
ATOM 868 N N . ARG A 1 108 ? 18.185 -10.068 -28.399 1.00 60.22 108 ARG A N 1
ATOM 869 C CA . ARG A 1 108 ? 17.974 -8.633 -28.679 1.00 60.22 108 ARG A CA 1
ATOM 870 C C . ARG A 1 108 ? 19.111 -7.810 -28.100 1.00 60.22 108 ARG A C 1
ATOM 872 O O . ARG A 1 108 ? 19.022 -7.292 -26.993 1.00 60.22 108 ARG A O 1
ATOM 879 N N . GLY A 1 109 ? 20.211 -7.739 -28.855 1.00 59.00 109 GLY A N 1
ATOM 880 C CA . GLY A 1 109 ? 21.263 -6.758 -28.599 1.00 59.00 109 GLY A CA 1
ATOM 881 C C . GLY A 1 109 ? 20.643 -5.365 -28.500 1.00 59.00 109 GLY A C 1
ATOM 882 O O . GLY A 1 109 ? 19.689 -5.070 -29.219 1.00 59.00 109 GLY A O 1
ATOM 883 N N . LEU A 1 110 ? 21.147 -4.547 -27.575 1.00 61.59 110 LEU A N 1
ATOM 884 C CA . LEU A 1 110 ? 20.729 -3.156 -27.416 1.00 61.59 110 LEU A CA 1
ATOM 885 C C . LEU A 1 110 ? 20.945 -2.449 -28.759 1.00 61.59 110 LEU A C 1
ATOM 887 O O . LEU A 1 110 ? 22.073 -2.090 -29.091 1.00 61.59 110 LEU A O 1
ATOM 891 N N . ALA A 1 111 ? 19.888 -2.295 -29.556 1.00 56.81 111 ALA A N 1
ATOM 892 C CA . ALA A 1 111 ? 19.891 -1.307 -30.615 1.00 56.81 111 ALA A CA 1
ATOM 893 C C . ALA A 1 111 ? 19.968 0.041 -29.899 1.00 56.81 111 ALA A C 1
ATOM 895 O O . ALA A 1 111 ? 19.006 0.481 -29.276 1.00 56.81 111 ALA A O 1
ATOM 896 N N . SER A 1 112 ? 21.168 0.612 -29.889 1.00 52.91 112 SER A N 1
ATOM 897 C CA . SER A 1 112 ? 21.397 1.998 -29.523 1.00 52.91 112 SER A CA 1
ATOM 898 C C . SER A 1 112 ? 20.624 2.871 -30.512 1.00 52.91 112 SER A C 1
ATOM 900 O O . SER A 1 112 ? 21.037 2.973 -31.669 1.00 52.91 112 SER A 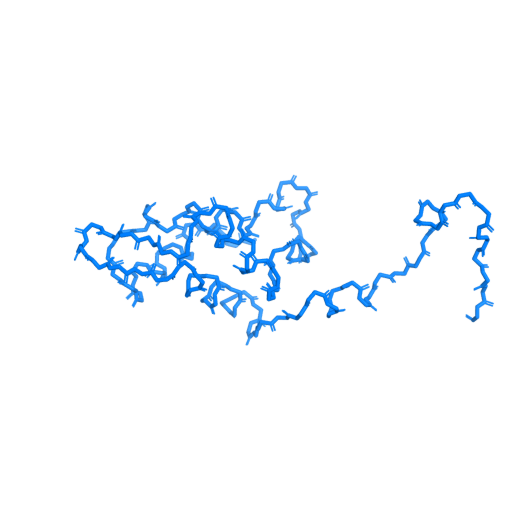O 1
ATOM 902 N N . GLU A 1 113 ? 19.507 3.440 -30.070 1.00 44.84 113 GLU A N 1
ATOM 903 C CA . GLU A 1 113 ? 18.931 4.655 -30.659 1.00 44.84 113 GLU A CA 1
ATOM 904 C C . GLU A 1 113 ? 19.442 5.883 -29.902 1.00 44.84 113 GLU A C 1
ATOM 906 O O . GLU A 1 113 ? 19.534 5.814 -28.652 1.00 44.84 113 GLU A O 1
#

Nearest PDB structures (foldseek):
  4s1b-assembly3_D-2  TM=3.804E-01  e=5.040E+00  Listeria monocytogenes EGD-e
  4s1c-assembly3_A  TM=3.875E-01  e=8.604E+00  Listeria monocytogenes EGD-e
  8xx8-assembly1_B  TM=2.849E-01  e=8.604E+00  Salinarimonas soli